Protein AF-A0A921BF46-F1 (afdb_monomer)

Structure (mmCIF, N/CA/C/O backbone):
data_AF-A0A921BF46-F1
#
_entry.id   AF-A0A921BF46-F1
#
loop_
_atom_site.group_PDB
_atom_site.id
_atom_site.type_symbol
_atom_site.label_atom_id
_atom_site.label_alt_id
_atom_site.label_comp_id
_atom_site.label_asym_id
_atom_site.label_entity_id
_atom_site.label_seq_id
_atom_site.pdbx_PDB_ins_code
_atom_site.Cartn_x
_atom_site.Cartn_y
_atom_site.Cartn_z
_atom_site.occupancy
_atom_site.B_iso_or_equiv
_atom_site.auth_seq_id
_atom_site.auth_comp_id
_atom_site.auth_asym_id
_atom_site.auth_atom_id
_atom_site.pdbx_PDB_model_num
ATOM 1 N N . MET A 1 1 ? 12.288 10.316 0.643 1.00 55.81 1 MET A N 1
ATOM 2 C CA . MET A 1 1 ? 11.895 8.895 0.646 1.00 55.81 1 MET A CA 1
ATOM 3 C C . MET A 1 1 ? 13.166 8.096 0.457 1.00 55.81 1 MET A C 1
ATOM 5 O O . MET A 1 1 ? 13.852 8.345 -0.527 1.00 55.81 1 MET A O 1
ATOM 9 N N . SER A 1 2 ? 13.515 7.233 1.405 1.00 72.50 2 SER A N 1
ATOM 10 C CA . SER A 1 2 ? 14.651 6.319 1.256 1.00 72.50 2 SER A CA 1
ATOM 11 C C . SER A 1 2 ? 14.113 4.912 1.034 1.00 72.50 2 SER A C 1
ATOM 13 O O . SER A 1 2 ? 13.133 4.520 1.668 1.00 72.50 2 SER A O 1
ATOM 15 N N . LEU A 1 3 ? 14.738 4.186 0.112 1.00 76.50 3 LEU A N 1
ATOM 16 C CA . LEU A 1 3 ? 14.438 2.789 -0.179 1.00 76.50 3 LEU A CA 1
ATOM 17 C C . LEU A 1 3 ? 15.667 1.959 0.189 1.00 76.50 3 LEU A C 1
ATOM 19 O O . LEU A 1 3 ? 16.784 2.353 -0.149 1.00 76.50 3 LEU A O 1
ATOM 23 N N . GLN A 1 4 ? 15.455 0.825 0.844 1.00 79.62 4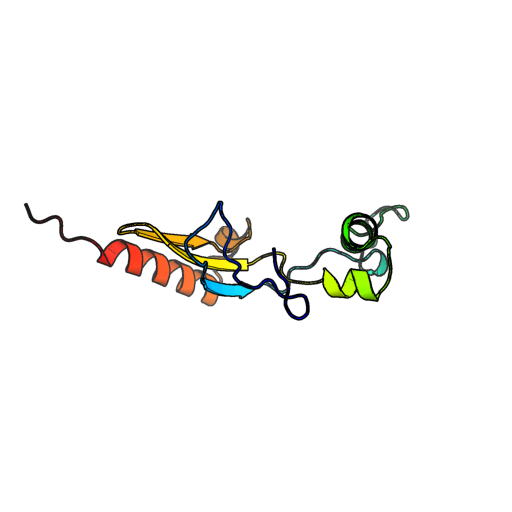 GLN A N 1
ATOM 24 C CA . GLN A 1 4 ? 16.466 -0.209 1.034 1.00 79.62 4 GLN A CA 1
ATOM 25 C C . GLN A 1 4 ? 15.970 -1.456 0.307 1.00 79.62 4 GLN A C 1
ATOM 27 O O . GLN A 1 4 ? 14.873 -1.926 0.587 1.00 79.62 4 GLN A O 1
ATOM 32 N N . ASP A 1 5 ? 16.729 -1.918 -0.688 1.00 78.75 5 ASP A N 1
ATOM 33 C CA . ASP A 1 5 ? 16.366 -3.072 -1.526 1.00 78.75 5 ASP A CA 1
ATOM 34 C C . ASP A 1 5 ? 14.961 -2.961 -2.160 1.00 78.75 5 ASP A C 1
ATOM 36 O O . ASP A 1 5 ? 14.214 -3.928 -2.257 1.00 78.75 5 ASP A O 1
ATOM 40 N N . GLY A 1 6 ? 14.577 -1.744 -2.569 1.00 74.06 6 GLY A N 1
ATOM 41 C CA . GLY A 1 6 ? 13.264 -1.457 -3.169 1.00 74.06 6 GLY A CA 1
ATOM 42 C C . GLY A 1 6 ? 12.114 -1.329 -2.163 1.00 74.06 6 GLY A C 1
ATOM 43 O O . GLY A 1 6 ? 11.000 -0.995 -2.554 1.00 74.06 6 GLY A O 1
ATOM 44 N N . VAL A 1 7 ? 12.372 -1.527 -0.867 1.00 78.25 7 VAL A N 1
ATOM 45 C CA . VAL A 1 7 ? 11.369 -1.398 0.194 1.00 78.25 7 VAL A CA 1
ATOM 46 C C . VAL A 1 7 ? 11.482 -0.025 0.869 1.00 78.25 7 VAL A C 1
ATOM 48 O O . VAL A 1 7 ? 12.590 0.404 1.213 1.00 78.25 7 VAL A O 1
ATOM 51 N N . PRO A 1 8 ? 10.363 0.692 1.084 1.00 77.12 8 PRO A N 1
ATOM 52 C CA . PRO A 1 8 ? 10.357 1.935 1.842 1.00 77.12 8 PRO A CA 1
ATOM 53 C C . PRO A 1 8 ? 10.872 1.736 3.264 1.00 77.12 8 PRO A C 1
ATOM 55 O O . PRO A 1 8 ? 10.358 0.903 4.008 1.00 77.12 8 PRO A O 1
ATOM 58 N N . ILE A 1 9 ? 11.842 2.560 3.660 1.00 80.50 9 ILE A N 1
ATOM 59 C CA . ILE A 1 9 ? 12.315 2.623 5.042 1.00 80.50 9 ILE A CA 1
ATOM 60 C C . ILE A 1 9 ? 11.926 3.947 5.692 1.00 80.50 9 ILE A C 1
ATOM 62 O O . ILE A 1 9 ? 11.892 5.013 5.060 1.00 80.50 9 ILE A O 1
ATOM 66 N N . ALA A 1 10 ? 11.667 3.882 6.996 1.00 77.94 10 ALA A N 1
ATOM 67 C CA . ALA A 1 10 ? 11.425 5.055 7.816 1.00 77.94 10 ALA A CA 1
ATOM 68 C C . ALA A 1 10 ? 12.571 6.064 7.654 1.00 77.94 10 ALA A C 1
ATOM 70 O O . ALA A 1 10 ? 13.740 5.748 7.868 1.00 77.94 10 ALA A O 1
ATOM 71 N N . THR A 1 11 ? 12.240 7.294 7.266 1.00 72.62 11 THR A N 1
ATOM 72 C CA . THR A 1 11 ? 13.227 8.362 7.074 1.00 72.62 11 THR A CA 1
ATOM 73 C C . THR A 1 11 ? 12.780 9.599 7.832 1.00 72.62 11 THR A C 1
ATOM 75 O O . THR A 1 11 ? 11.641 10.041 7.686 1.00 72.62 11 THR A O 1
ATOM 78 N N . LYS A 1 12 ? 13.682 10.185 8.625 1.00 69.56 12 LYS A N 1
ATOM 79 C CA . LYS A 1 12 ? 13.437 11.487 9.254 1.00 69.56 12 LYS A CA 1
ATOM 80 C C . LYS A 1 12 ? 13.413 12.566 8.176 1.00 69.56 12 LYS A C 1
ATOM 82 O O . LYS A 1 12 ? 14.281 12.590 7.307 1.00 69.56 12 LYS A O 1
ATOM 87 N N . SER A 1 13 ? 12.451 13.478 8.241 1.00 72.75 13 SER A N 1
ATOM 88 C CA . SER A 1 13 ? 12.432 14.658 7.374 1.00 72.75 13 SER A CA 1
ATOM 89 C C . SER A 1 13 ? 12.188 15.911 8.203 1.00 72.75 13 SER A C 1
ATOM 91 O O . SER A 1 13 ? 11.614 15.837 9.285 1.00 72.75 13 SER A O 1
ATOM 93 N N . ALA A 1 14 ? 12.590 17.078 7.699 1.00 73.75 14 ALA A N 1
ATOM 94 C CA . ALA A 1 14 ? 12.316 18.343 8.383 1.00 73.75 14 ALA A CA 1
ATOM 95 C C . ALA A 1 14 ? 10.804 18.589 8.573 1.00 73.75 14 ALA A C 1
ATOM 97 O O . ALA A 1 14 ? 10.395 19.157 9.580 1.00 73.75 14 ALA A O 1
ATOM 98 N N . ALA A 1 15 ? 9.973 18.110 7.639 1.00 70.62 15 ALA A N 1
ATOM 99 C CA . ALA A 1 15 ? 8.513 18.191 7.719 1.00 70.62 15 ALA A CA 1
ATOM 100 C C . ALA A 1 15 ? 7.896 17.163 8.686 1.00 70.62 15 ALA A C 1
ATOM 102 O O . ALA A 1 15 ? 6.752 17.319 9.109 1.00 70.62 15 ALA A O 1
ATOM 103 N N . PHE A 1 16 ? 8.640 16.111 9.035 1.00 71.44 16 PHE A N 1
ATOM 104 C CA . PHE A 1 16 ? 8.175 15.023 9.885 1.00 71.44 16 PHE A CA 1
ATOM 105 C C . PHE A 1 16 ? 9.299 14.581 10.839 1.00 71.44 16 PHE A C 1
ATOM 107 O O . PHE A 1 16 ? 10.064 13.660 10.527 1.00 71.44 16 PHE A O 1
ATOM 114 N N . PRO A 1 17 ? 9.454 15.283 11.979 1.00 69.12 17 PRO A N 1
ATOM 115 C CA . PRO A 1 17 ? 10.588 15.085 12.880 1.00 69.12 17 PRO A CA 1
ATOM 116 C C . PRO A 1 17 ? 10.497 13.788 13.698 1.00 69.12 17 PRO A C 1
ATOM 118 O O . PRO A 1 17 ? 11.519 13.279 14.158 1.00 69.12 17 PRO A O 1
ATOM 121 N N . GLN A 1 18 ? 9.291 13.242 13.877 1.00 75.38 18 GLN A N 1
ATOM 122 C CA . GLN A 1 18 ? 9.072 11.962 14.550 1.00 75.38 18 GLN A CA 1
ATOM 123 C C . GLN A 1 18 ? 9.282 10.826 13.537 1.00 75.38 18 GLN A C 1
ATOM 125 O O . GLN A 1 18 ? 8.744 10.913 12.440 1.00 75.38 18 GLN A O 1
ATOM 130 N N . PRO A 1 19 ? 10.058 9.772 13.827 1.00 74.50 19 PRO A N 1
ATOM 131 C CA . PRO A 1 19 ? 10.156 8.641 12.911 1.00 74.50 19 PRO A CA 1
ATOM 132 C C . PRO A 1 19 ? 8.824 7.877 12.871 1.00 74.50 19 PRO A C 1
ATOM 134 O O . PRO A 1 19 ? 8.242 7.589 13.915 1.00 74.50 19 PRO A O 1
ATOM 137 N N . ILE A 1 20 ? 8.355 7.542 11.666 1.00 85.19 20 ILE A N 1
ATOM 138 C CA . ILE A 1 20 ? 7.283 6.557 11.485 1.00 85.19 20 ILE A CA 1
ATOM 139 C C . ILE A 1 20 ? 7.862 5.155 11.674 1.00 85.19 20 ILE A C 1
ATOM 141 O O . ILE A 1 20 ? 8.927 4.852 11.142 1.00 85.19 20 ILE A O 1
ATOM 145 N N . GLU A 1 21 ? 7.176 4.301 12.418 1.00 87.56 21 GLU A N 1
ATOM 146 C CA . GLU A 1 21 ? 7.456 2.869 12.440 1.00 87.56 21 GLU A CA 1
ATOM 147 C C . GLU A 1 21 ? 6.729 2.215 11.262 1.00 87.56 21 GLU A C 1
ATOM 149 O O . GLU A 1 21 ? 5.514 2.369 11.125 1.00 87.56 21 GLU A O 1
ATOM 154 N N . VAL A 1 22 ? 7.468 1.516 10.398 1.00 88.12 22 VAL A N 1
ATOM 155 C CA . VAL A 1 22 ? 6.898 0.735 9.292 1.00 88.12 22 VAL A CA 1
ATOM 156 C C . VAL A 1 22 ? 6.577 -0.659 9.816 1.00 88.12 22 VAL A C 1
ATOM 158 O O . VAL A 1 22 ? 7.480 -1.393 10.205 1.00 88.12 22 VAL A O 1
ATOM 161 N N . LEU A 1 23 ? 5.293 -1.010 9.829 1.00 90.12 23 LEU A N 1
ATOM 162 C CA . LEU A 1 23 ? 4.795 -2.292 10.336 1.00 90.12 23 LEU A CA 1
ATOM 163 C C . LEU A 1 23 ? 4.703 -3.351 9.236 1.00 90.12 23 LEU A C 1
ATOM 165 O O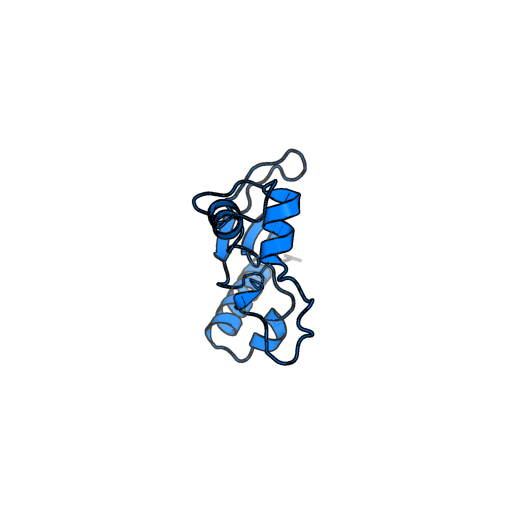 . LEU A 1 23 ? 4.813 -4.543 9.505 1.00 90.12 23 LEU A O 1
ATOM 169 N N . GLY A 1 24 ? 4.507 -2.918 7.993 1.00 87.81 24 GLY A N 1
ATOM 170 C CA . GLY A 1 24 ? 4.433 -3.810 6.848 1.00 87.81 24 GLY A CA 1
ATOM 171 C C . GLY A 1 24 ? 4.172 -3.063 5.551 1.00 87.81 24 GLY A C 1
ATOM 172 O O . GLY A 1 24 ? 3.831 -1.877 5.545 1.00 87.81 24 GLY A O 1
ATOM 173 N N . THR A 1 25 ? 4.323 -3.774 4.443 1.00 87.94 25 THR A N 1
ATOM 174 C CA . THR A 1 25 ? 3.990 -3.288 3.107 1.00 87.94 25 THR A CA 1
ATOM 175 C C . THR A 1 25 ? 3.103 -4.306 2.409 1.00 87.94 25 THR A C 1
ATOM 177 O O . THR A 1 25 ? 3.247 -5.513 2.610 1.00 87.94 25 THR A O 1
ATOM 180 N N . ALA A 1 26 ? 2.162 -3.831 1.597 1.00 85.00 26 ALA A N 1
ATOM 181 C CA . ALA A 1 26 ? 1.414 -4.731 0.733 1.00 85.00 26 ALA A CA 1
ATOM 182 C C . ALA A 1 26 ? 2.284 -5.121 -0.473 1.00 85.00 26 ALA A C 1
ATOM 184 O O . ALA A 1 26 ? 3.061 -4.288 -0.954 1.00 85.00 26 ALA A O 1
ATOM 185 N N . PRO A 1 27 ? 2.083 -6.313 -1.061 1.00 82.38 27 PRO A N 1
ATOM 186 C CA . PRO A 1 27 ? 2.678 -6.681 -2.348 1.00 82.38 27 PRO A CA 1
ATOM 187 C C . PRO A 1 27 ? 2.038 -5.923 -3.533 1.00 82.38 27 PRO A C 1
ATOM 189 O O . PRO A 1 27 ? 2.122 -6.365 -4.676 1.00 82.38 27 PRO A O 1
ATOM 192 N N . ALA A 1 28 ? 1.367 -4.795 -3.272 1.00 82.12 28 ALA A N 1
ATOM 193 C CA . ALA A 1 28 ? 0.823 -3.921 -4.295 1.00 82.12 28 ALA A CA 1
ATOM 194 C C . ALA A 1 28 ? 1.972 -3.294 -5.091 1.00 82.12 28 ALA A C 1
ATOM 196 O O . ALA A 1 28 ? 2.900 -2.712 -4.517 1.00 82.12 28 ALA A O 1
ATOM 197 N N . ARG A 1 29 ? 1.881 -3.407 -6.414 1.00 87.19 29 ARG A N 1
ATOM 198 C CA . ARG A 1 29 ? 2.877 -2.919 -7.364 1.00 87.19 29 ARG A CA 1
ATOM 199 C C . ARG A 1 29 ? 2.203 -2.261 -8.555 1.00 87.19 29 ARG A C 1
ATOM 201 O O . ARG A 1 29 ? 1.083 -2.622 -8.911 1.00 87.19 29 ARG A O 1
ATOM 208 N N . LEU A 1 30 ? 2.908 -1.324 -9.178 1.00 90.50 30 LEU A N 1
ATOM 209 C CA . LEU A 1 30 ? 2.521 -0.802 -10.485 1.00 90.50 30 LEU A CA 1
ATOM 210 C C . LEU A 1 30 ? 2.607 -1.904 -11.546 1.00 90.50 30 LEU A C 1
ATOM 212 O O . LEU A 1 30 ? 3.430 -2.822 -11.439 1.00 90.50 30 LEU A O 1
ATOM 216 N N . TRP A 1 31 ? 1.788 -1.793 -12.589 1.00 92.19 31 TRP A N 1
ATOM 217 C CA . TRP A 1 31 ? 1.880 -2.711 -13.713 1.00 92.19 31 TRP A CA 1
ATOM 218 C C . TRP A 1 31 ? 3.090 -2.389 -14.582 1.00 92.19 31 TRP A C 1
ATOM 220 O O . TRP A 1 31 ? 3.374 -1.236 -14.913 1.00 92.19 31 TRP A O 1
ATOM 230 N N . GLU A 1 32 ? 3.799 -3.441 -14.976 1.00 94.44 32 GLU A N 1
ATOM 231 C CA . GLU A 1 32 ?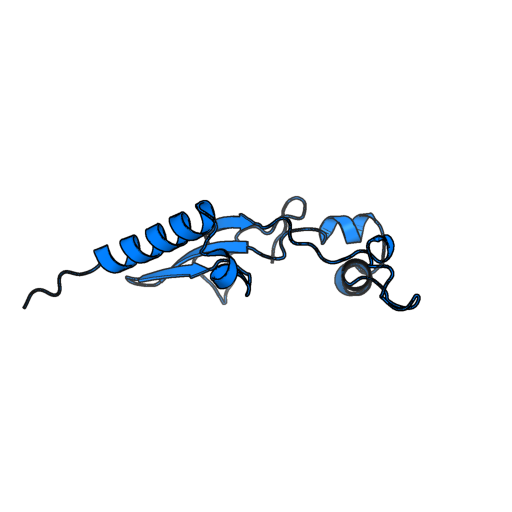 4.695 -3.386 -16.122 1.00 94.44 32 GLU A CA 1
ATOM 232 C C . GLU A 1 32 ? 3.862 -3.545 -17.397 1.00 94.44 32 GLU A C 1
ATOM 234 O O . GLU A 1 32 ? 2.863 -4.261 -17.394 1.00 94.44 32 GLU A O 1
ATOM 239 N N . THR A 1 33 ? 4.291 -2.953 -18.514 1.00 93.44 33 THR A N 1
ATOM 240 C CA . THR A 1 33 ? 3.593 -3.079 -19.806 1.00 93.44 33 THR A CA 1
ATOM 241 C C . THR A 1 33 ? 3.303 -4.535 -20.197 1.00 93.44 33 THR A C 1
ATOM 243 O O . THR A 1 33 ? 2.265 -4.823 -20.782 1.00 93.44 33 THR A O 1
ATOM 246 N N . ARG A 1 34 ? 4.185 -5.480 -19.845 1.00 91.25 34 ARG A N 1
ATOM 247 C CA . ARG A 1 34 ? 3.993 -6.911 -20.147 1.00 91.25 34 ARG A CA 1
ATOM 248 C C . ARG A 1 34 ? 2.927 -7.605 -19.289 1.00 91.25 34 ARG A C 1
ATOM 250 O O . ARG A 1 34 ? 2.478 -8.681 -19.665 1.00 91.25 34 ARG A O 1
ATOM 257 N N . ASP A 1 35 ? 2.561 -7.014 -18.152 1.00 91.50 35 ASP A N 1
ATOM 258 C CA . ASP A 1 35 ? 1.609 -7.576 -17.183 1.00 91.50 35 ASP A CA 1
ATOM 259 C C . ASP A 1 35 ? 0.190 -7.020 -17.376 1.00 91.50 35 ASP A C 1
ATOM 261 O O . ASP A 1 35 ? -0.719 -7.340 -16.607 1.00 91.50 35 ASP A O 1
ATOM 265 N N . LEU A 1 36 ? 0.001 -6.138 -18.361 1.00 90.50 36 LEU A N 1
ATOM 266 C CA . LEU A 1 36 ? -1.254 -5.432 -18.555 1.00 90.50 36 LEU A CA 1
ATOM 267 C C . LEU A 1 36 ? -2.391 -6.393 -18.933 1.00 90.50 36 LEU A C 1
ATOM 269 O O . LEU A 1 36 ? -2.198 -7.293 -19.757 1.00 90.50 36 LEU A O 1
ATOM 273 N N . PRO A 1 37 ? -3.606 -6.175 -18.399 1.00 90.38 37 PRO A N 1
ATOM 274 C CA . PRO A 1 37 ? -4.789 -6.900 -18.838 1.00 90.38 37 PRO A CA 1
ATOM 275 C C . PRO A 1 37 ? -5.019 -6.745 -20.347 1.00 90.38 37 PRO A C 1
ATOM 277 O O . PRO A 1 37 ? -4.960 -5.636 -20.879 1.00 90.38 37 PRO A O 1
ATOM 280 N N . HIS A 1 38 ? -5.366 -7.839 -21.031 1.00 88.56 38 HIS A N 1
ATOM 281 C CA . HIS A 1 38 ? -5.621 -7.857 -22.482 1.00 88.56 38 HIS A CA 1
ATOM 282 C C . HIS A 1 38 ? -6.754 -6.924 -22.940 1.00 88.56 38 HIS A C 1
ATOM 284 O O . HIS A 1 38 ? -6.885 -6.643 -24.126 1.00 88.56 38 HIS A O 1
ATOM 290 N N . GLN A 1 39 ? -7.602 -6.472 -22.017 1.00 92.38 39 GLN A N 1
ATOM 291 C CA . GLN A 1 39 ? -8.684 -5.526 -22.273 1.00 92.38 39 GLN A CA 1
ATOM 292 C C . GLN A 1 39 ? -8.181 -4.090 -22.485 1.00 92.38 39 GLN A C 1
ATOM 294 O O . GLN A 1 39 ? -8.949 -3.242 -22.940 1.00 92.38 39 GLN A O 1
ATOM 299 N N . LEU A 1 40 ? -6.929 -3.793 -22.126 1.00 90.56 40 LEU A N 1
ATOM 300 C CA . LEU A 1 40 ? -6.328 -2.485 -22.354 1.00 90.56 40 LEU A CA 1
ATOM 301 C C . LEU A 1 40 ? -5.844 -2.348 -23.799 1.00 90.56 40 LEU A C 1
ATOM 303 O O . LEU A 1 40 ? -5.472 -3.315 -24.458 1.00 90.56 40 LEU A O 1
ATOM 307 N N . HIS A 1 41 ? -5.848 -1.111 -24.288 1.00 91.06 41 HIS A N 1
ATOM 308 C CA . HIS A 1 41 ? -5.360 -0.796 -25.625 1.00 91.06 41 HIS A CA 1
ATOM 309 C C . HIS A 1 41 ? -3.856 -1.092 -25.743 1.00 91.06 41 HIS A C 1
ATOM 311 O O . HIS A 1 41 ? -3.099 -0.786 -24.825 1.00 91.06 41 HIS A O 1
ATOM 317 N N . GLU A 1 42 ? -3.406 -1.604 -26.892 1.00 87.56 42 GLU A N 1
ATOM 318 C CA . GLU A 1 42 ? -2.009 -2.027 -27.117 1.00 87.56 42 GLU A CA 1
ATOM 319 C C . GLU A 1 42 ? -0.978 -0.903 -26.929 1.00 87.56 42 GLU A C 1
ATOM 321 O O . GLU A 1 42 ? 0.187 -1.156 -26.641 1.00 87.56 42 GLU A O 1
ATOM 326 N N . SER A 1 43 ? -1.399 0.355 -27.072 1.00 92.44 43 SER A N 1
ATOM 327 C CA . SER A 1 43 ? -0.535 1.517 -26.837 1.00 92.44 43 SER A CA 1
ATOM 328 C C . SER A 1 43 ? -0.378 1.885 -25.358 1.00 92.44 43 SER A C 1
ATOM 330 O O . SER A 1 43 ? 0.275 2.885 -25.053 1.00 92.44 43 SER A O 1
ATOM 332 N N . TYR A 1 44 ? -1.042 1.176 -24.443 1.00 93.56 44 TYR A N 1
ATOM 333 C CA . TYR A 1 44 ? -0.933 1.445 -23.017 1.00 93.56 44 TYR A CA 1
ATOM 334 C C . TYR A 1 44 ? 0.450 1.016 -22.522 1.00 93.56 44 TYR A C 1
ATOM 336 O O . TYR A 1 44 ? 0.883 -0.114 -22.726 1.00 93.56 44 TYR A O 1
ATOM 344 N N . VAL A 1 45 ? 1.141 1.931 -21.850 1.00 94.31 45 VAL A N 1
ATOM 345 C CA . VAL A 1 45 ? 2.436 1.676 -21.213 1.00 94.31 45 VAL A CA 1
ATOM 346 C C . VAL A 1 45 ? 2.203 1.596 -19.712 1.00 94.31 45 VAL A C 1
ATOM 348 O O . VAL A 1 45 ? 1.616 2.517 -19.143 1.00 94.31 45 VAL A O 1
ATOM 351 N N . GLY A 1 46 ? 2.662 0.508 -19.092 1.00 94.81 46 GLY A N 1
ATOM 352 C CA . GLY A 1 46 ? 2.496 0.262 -17.663 1.00 94.81 46 GLY A CA 1
ATOM 353 C C . GLY A 1 46 ? 3.077 1.385 -16.808 1.00 94.81 46 GLY A C 1
ATOM 354 O O . GLY A 1 46 ? 4.088 2.010 -17.150 1.00 94.81 46 GLY A O 1
ATOM 355 N N . GLU A 1 47 ? 2.445 1.659 -15.675 1.00 94.19 47 GLU A N 1
ATOM 356 C CA . GLU A 1 47 ? 2.847 2.730 -14.772 1.00 94.19 47 GLU A CA 1
ATOM 357 C C . GLU A 1 47 ? 4.267 2.517 -14.239 1.00 94.19 47 GLU A C 1
ATOM 359 O O . GLU A 1 47 ? 4.995 3.491 -14.037 1.00 94.19 47 GLU A O 1
ATOM 364 N N . LEU A 1 48 ? 4.705 1.262 -14.077 1.00 95.38 48 LEU A N 1
ATOM 365 C CA . LEU A 1 48 ? 6.063 0.952 -13.636 1.00 95.38 48 LEU A CA 1
ATOM 366 C C . LEU A 1 48 ? 7.108 1.399 -14.667 1.00 95.38 48 LEU A C 1
ATOM 368 O O . LEU A 1 48 ? 8.126 1.981 -14.291 1.00 95.38 48 LEU A O 1
ATOM 372 N N . ASN A 1 49 ? 6.846 1.182 -15.960 1.00 96.25 49 ASN A N 1
ATOM 373 C CA . ASN A 1 49 ? 7.706 1.654 -17.050 1.00 96.25 49 ASN A CA 1
ATOM 374 C C . ASN A 1 49 ? 7.782 3.186 -17.049 1.00 96.25 49 ASN A C 1
ATOM 376 O O . ASN A 1 49 ? 8.861 3.766 -17.148 1.00 96.25 49 ASN A O 1
ATOM 380 N N . TRP A 1 50 ? 6.644 3.856 -16.851 1.00 95.75 50 TRP A N 1
ATOM 381 C CA . TRP A 1 50 ? 6.598 5.314 -16.758 1.00 95.75 50 TRP A CA 1
ATOM 382 C C . TRP A 1 50 ? 7.373 5.876 -15.568 1.00 95.75 50 TRP A C 1
ATOM 384 O O . TRP A 1 50 ? 8.029 6.914 -15.697 1.00 95.75 50 TRP A O 1
ATOM 394 N N . VAL A 1 51 ? 7.286 5.225 -14.408 1.00 94.50 51 VAL A N 1
ATOM 395 C CA . VAL A 1 51 ? 8.044 5.607 -13.213 1.00 94.50 51 VAL A CA 1
ATOM 396 C C . VAL A 1 51 ? 9.539 5.376 -13.428 1.00 94.50 51 VAL A C 1
ATOM 398 O O . VAL A 1 51 ? 10.335 6.264 -13.121 1.00 94.50 51 VAL A O 1
ATOM 401 N N . ALA A 1 52 ? 9.928 4.239 -14.008 1.00 95.44 52 ALA A N 1
ATOM 402 C CA . ALA A 1 52 ? 11.320 3.949 -14.337 1.00 95.44 52 ALA A CA 1
ATOM 403 C C . ALA A 1 52 ? 11.910 4.982 -15.310 1.00 95.44 52 ALA A C 1
ATOM 405 O O . ALA A 1 52 ? 12.990 5.513 -15.050 1.00 95.44 52 ALA A O 1
ATOM 406 N N . GLU A 1 53 ? 11.176 5.343 -16.363 1.00 96.75 53 GLU A N 1
ATOM 407 C CA . GLU A 1 53 ? 11.586 6.371 -17.323 1.00 96.75 53 GLU A CA 1
ATOM 408 C C . GLU A 1 53 ? 11.760 7.736 -16.645 1.00 96.75 53 GLU A C 1
ATOM 410 O O . GLU A 1 53 ? 12.838 8.328 -16.675 1.00 96.75 53 GLU A O 1
ATOM 415 N N . ARG A 1 54 ? 10.715 8.235 -15.973 1.00 95.25 54 ARG A N 1
ATOM 416 C CA . ARG A 1 54 ? 10.689 9.623 -15.481 1.00 95.25 54 ARG A CA 1
ATOM 417 C C . ARG A 1 54 ? 11.482 9.843 -14.197 1.00 95.25 54 ARG A C 1
ATOM 419 O O . ARG A 1 54 ? 12.072 10.906 -14.030 1.00 95.25 54 ARG A O 1
ATOM 426 N N . ILE A 1 55 ? 11.454 8.884 -13.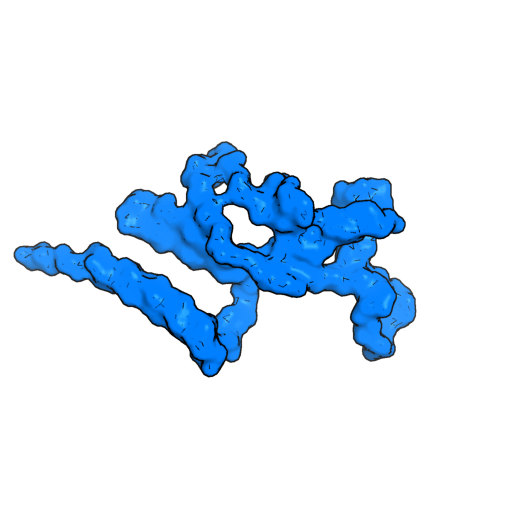273 1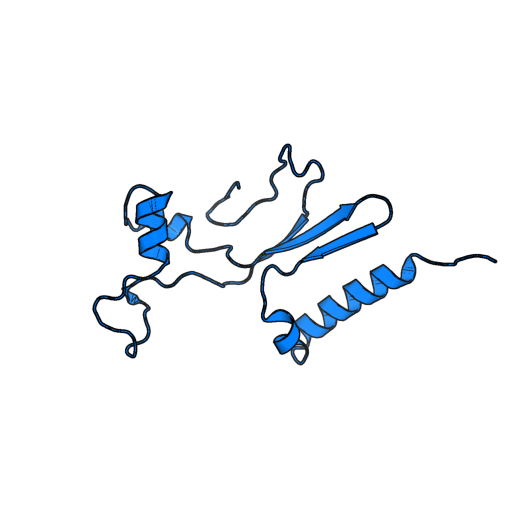.00 93.50 55 ILE A N 1
ATOM 427 C CA . ILE A 1 55 ? 12.110 8.999 -11.960 1.00 93.50 55 ILE A CA 1
ATOM 428 C C . ILE A 1 55 ? 13.472 8.301 -11.973 1.00 93.50 55 ILE A C 1
ATOM 430 O O . ILE A 1 55 ? 14.426 8.797 -11.375 1.00 93.50 55 ILE A O 1
ATOM 434 N N . GLY A 1 56 ? 13.577 7.157 -12.652 1.00 91.75 56 GLY A N 1
ATOM 435 C CA . GLY A 1 56 ? 14.827 6.404 -12.785 1.00 91.75 56 GLY A CA 1
ATOM 436 C C . GLY A 1 56 ? 15.766 6.921 -13.878 1.00 91.75 56 GLY A C 1
ATOM 437 O O . GLY A 1 56 ? 16.925 6.512 -13.907 1.00 91.75 56 GLY A O 1
ATOM 438 N N . GLY A 1 57 ? 15.296 7.810 -14.759 1.00 95.81 57 GLY A N 1
ATOM 439 C CA . GLY A 1 57 ? 16.073 8.328 -15.889 1.00 95.81 57 GLY A CA 1
ATOM 440 C C . GLY A 1 57 ? 16.173 7.358 -17.071 1.00 95.81 57 GLY A C 1
ATOM 441 O O . GLY A 1 57 ? 17.064 7.519 -17.902 1.00 95.81 57 GLY A O 1
ATOM 442 N N . GLY A 1 58 ? 15.307 6.341 -17.122 1.00 97.06 58 GLY A N 1
ATOM 443 C CA . GLY A 1 58 ? 15.196 5.416 -18.251 1.00 97.06 58 GLY A CA 1
ATOM 444 C C . GLY A 1 58 ? 14.396 4.151 -17.925 1.00 97.06 58 GLY A C 1
ATOM 445 O O . GLY A 1 58 ? 14.539 3.589 -16.833 1.00 97.06 58 GLY A O 1
ATOM 446 N N . ASP A 1 59 ? 13.595 3.667 -18.873 1.00 96.75 59 ASP A N 1
ATOM 447 C CA . ASP A 1 59 ? 12.882 2.388 -18.791 1.00 96.75 59 ASP A CA 1
ATOM 448 C C . ASP A 1 59 ? 13.848 1.199 -18.943 1.00 96.75 59 ASP A C 1
ATOM 450 O O . ASP A 1 59 ? 14.033 0.614 -20.011 1.00 96.75 59 ASP A O 1
ATOM 454 N N . THR A 1 60 ? 14.519 0.860 -17.841 1.00 96.00 60 THR A N 1
ATOM 455 C CA . THR A 1 60 ? 15.423 -0.291 -17.737 1.00 96.00 60 THR A CA 1
ATOM 456 C C . THR A 1 60 ? 14.912 -1.285 -16.699 1.00 96.00 60 THR A C 1
ATOM 458 O O . THR A 1 60 ? 14.215 -0.922 -15.751 1.00 96.00 60 THR A O 1
ATOM 461 N N . SER A 1 61 ? 15.292 -2.561 -16.822 1.00 94.06 61 SER A N 1
ATOM 462 C CA . SER A 1 61 ? 14.964 -3.586 -15.816 1.00 94.06 61 SER A CA 1
ATOM 463 C C . SER A 1 61 ? 15.467 -3.218 -14.416 1.00 94.06 61 SER A C 1
ATOM 465 O O . SER A 1 61 ? 14.746 -3.409 -13.440 1.00 94.06 61 SER A O 1
ATOM 467 N N . GLN A 1 62 ? 16.665 -2.632 -14.324 1.00 93.25 62 GLN A N 1
ATOM 468 C CA . GLN A 1 62 ? 17.244 -2.151 -13.069 1.00 93.25 62 GLN A CA 1
ATOM 469 C C . GLN A 1 62 ? 16.375 -1.062 -12.427 1.00 93.25 62 GLN A C 1
ATOM 471 O O . GLN A 1 62 ? 16.064 -1.141 -11.238 1.00 93.25 62 GLN A O 1
ATOM 476 N N . ASN A 1 63 ? 15.952 -0.065 -13.210 1.00 93.88 63 ASN A N 1
ATOM 477 C CA . ASN A 1 63 ? 15.102 1.008 -12.702 1.00 93.88 63 ASN A CA 1
ATOM 478 C C . ASN A 1 63 ? 13.711 0.499 -12.320 1.00 93.88 63 ASN A C 1
ATOM 480 O O . ASN A 1 63 ? 13.210 0.872 -11.265 1.00 93.88 63 ASN A O 1
ATOM 484 N N . ARG A 1 64 ? 13.108 -0.393 -13.114 1.00 93.56 64 ARG A N 1
ATOM 485 C CA . ARG A 1 64 ? 11.808 -0.992 -12.779 1.00 93.56 64 ARG A CA 1
ATOM 486 C C . ARG A 1 64 ? 11.864 -1.783 -11.474 1.00 93.56 64 ARG A C 1
ATOM 488 O O . ARG A 1 64 ? 11.036 -1.545 -10.607 1.00 93.56 64 ARG A O 1
ATOM 495 N N . SER A 1 65 ? 12.884 -2.619 -11.274 1.00 91.12 65 SER A N 1
ATOM 496 C CA . SER A 1 65 ? 13.046 -3.386 -10.028 1.00 91.12 65 SER A CA 1
ATOM 497 C C . SER A 1 65 ? 13.177 -2.485 -8.791 1.00 91.12 65 SER A C 1
ATOM 499 O O . SER A 1 65 ? 12.600 -2.768 -7.743 1.00 91.12 65 SER A O 1
ATOM 501 N N . ARG A 1 66 ? 13.865 -1.341 -8.916 1.00 88.88 66 ARG A N 1
ATOM 502 C CA . ARG A 1 66 ? 14.017 -0.368 -7.821 1.00 88.88 66 ARG A CA 1
ATOM 503 C C . ARG A 1 66 ? 12.686 0.224 -7.346 1.00 88.88 66 ARG A C 1
ATOM 505 O O . ARG A 1 66 ? 12.583 0.590 -6.177 1.00 88.88 66 ARG A O 1
ATOM 512 N N . PHE A 1 67 ? 11.712 0.355 -8.242 1.00 89.81 67 PHE A N 1
ATOM 513 C CA . PHE A 1 67 ? 10.411 0.960 -7.959 1.00 89.81 67 PHE A CA 1
ATOM 514 C C . PHE A 1 67 ? 9.279 -0.063 -7.932 1.00 89.81 67 PHE A C 1
ATOM 516 O O . PHE A 1 67 ? 8.131 0.328 -7.916 1.00 89.81 67 PHE A O 1
ATOM 523 N N . GLU A 1 68 ? 9.549 -1.362 -7.951 1.00 88.50 68 GLU A N 1
ATOM 524 C CA . GLU A 1 68 ? 8.490 -2.364 -8.101 1.00 88.50 68 GLU A CA 1
ATOM 525 C C . GLU A 1 68 ? 7.599 -2.493 -6.854 1.00 88.50 68 GLU A C 1
ATOM 527 O O . GLU A 1 68 ? 6.430 -2.850 -6.962 1.00 88.50 68 GLU A O 1
ATOM 532 N N . HIS A 1 69 ? 8.113 -2.156 -5.671 1.00 85.94 69 HIS A N 1
ATOM 533 C CA . HIS A 1 69 ? 7.474 -2.474 -4.394 1.00 85.94 69 HIS A CA 1
ATOM 534 C C . HIS A 1 69 ? 7.185 -1.234 -3.537 1.00 85.94 69 HIS A C 1
ATOM 536 O O . HIS A 1 69 ? 7.714 -0.146 -3.759 1.00 85.94 69 HIS A O 1
ATOM 542 N N . GLY A 1 70 ? 6.362 -1.421 -2.498 1.00 78.88 70 GLY A N 1
ATOM 543 C CA . GLY A 1 70 ? 6.188 -0.428 -1.433 1.00 78.88 70 GLY A CA 1
ATOM 544 C C . GLY A 1 70 ? 5.099 0.619 -1.667 1.00 78.88 70 GLY A C 1
ATOM 545 O O . GLY A 1 70 ? 5.161 1.692 -1.070 1.00 78.88 70 GLY A O 1
ATOM 546 N N . TYR A 1 71 ? 4.106 0.324 -2.509 1.00 84.00 71 TYR A N 1
ATOM 547 C CA . TYR A 1 71 ? 3.044 1.276 -2.863 1.00 84.00 71 TYR A CA 1
ATOM 548 C C . TYR A 1 71 ? 1.941 1.426 -1.812 1.00 84.00 71 TYR A C 1
ATOM 550 O O . TYR A 1 71 ? 1.261 2.448 -1.799 1.00 84.00 71 TYR A O 1
ATOM 558 N N . ALA A 1 72 ? 1.798 0.459 -0.903 1.00 88.75 72 ALA A N 1
ATOM 559 C CA . ALA A 1 72 ? 0.990 0.602 0.303 1.00 88.75 72 ALA A CA 1
ATOM 560 C C . ALA A 1 72 ? 1.834 0.230 1.523 1.00 88.75 72 ALA A C 1
ATOM 562 O O . ALA A 1 72 ? 2.398 -0.866 1.591 1.00 88.75 72 ALA A O 1
ATOM 563 N N . VAL A 1 73 ? 1.941 1.165 2.466 1.00 89.06 73 VAL A N 1
ATOM 564 C CA . VAL A 1 73 ? 2.772 1.050 3.668 1.00 89.06 73 VAL A CA 1
ATOM 565 C C . VAL A 1 73 ? 1.886 1.208 4.894 1.00 89.06 73 VAL A C 1
ATOM 567 O O . VAL A 1 73 ? 1.256 2.251 5.085 1.00 89.06 73 VAL A O 1
ATOM 570 N N . MET A 1 74 ? 1.891 0.185 5.742 1.00 92.12 74 MET A N 1
ATOM 571 C CA . MET A 1 74 ? 1.316 0.255 7.073 1.00 92.12 74 MET A CA 1
ATOM 572 C C . MET A 1 74 ? 2.343 0.843 8.032 1.00 92.12 74 MET A C 1
ATOM 574 O O . MET A 1 74 ? 3.483 0.377 8.104 1.00 92.12 74 MET A O 1
ATOM 578 N N . GLY A 1 75 ? 1.938 1.845 8.803 1.00 91.38 75 GLY A N 1
ATOM 579 C CA . GLY A 1 75 ? 2.827 2.457 9.774 1.00 91.38 75 GLY A CA 1
ATOM 580 C C . GLY A 1 75 ? 2.117 3.198 10.889 1.00 91.38 75 GLY A C 1
ATOM 581 O O . GLY A 1 75 ? 0.924 3.499 10.821 1.00 91.38 75 GLY A O 1
ATOM 582 N N . THR A 1 76 ? 2.883 3.489 11.933 1.00 91.56 76 THR A N 1
ATOM 583 C CA . THR A 1 76 ? 2.395 4.168 13.131 1.00 91.56 76 THR A CA 1
ATOM 584 C C . THR A 1 76 ? 3.417 5.160 13.664 1.00 91.56 76 THR A C 1
ATOM 586 O O . THR A 1 76 ? 4.624 4.984 13.503 1.00 91.56 76 THR A O 1
ATOM 589 N N . PHE A 1 77 ? 2.945 6.222 14.308 1.00 88.81 77 PHE A N 1
ATOM 590 C CA . PHE A 1 77 ? 3.798 7.148 15.048 1.00 88.81 77 PHE A CA 1
ATOM 591 C C . PHE A 1 77 ? 3.022 7.832 16.172 1.00 88.81 77 PHE A C 1
ATOM 593 O O . PHE A 1 77 ? 1.798 7.963 16.115 1.00 88.81 77 PHE A O 1
ATOM 600 N N . ASN A 1 78 ? 3.746 8.313 17.180 1.00 87.31 78 ASN A N 1
ATOM 601 C CA . ASN A 1 78 ? 3.161 9.083 18.274 1.00 87.31 78 ASN A CA 1
ATOM 602 C C . ASN A 1 78 ? 3.187 10.581 17.956 1.00 87.31 78 ASN A C 1
ATOM 604 O O . ASN A 1 78 ? 4.140 11.100 17.371 1.00 87.31 78 ASN A O 1
ATOM 608 N N . ARG A 1 79 ? 2.146 11.301 18.372 1.00 84.06 79 ARG A N 1
ATOM 609 C CA . ARG A 1 79 ? 2.075 12.760 18.281 1.00 84.06 79 ARG A CA 1
ATOM 610 C C . ARG A 1 79 ? 1.400 13.322 19.526 1.00 84.06 79 ARG A C 1
ATOM 612 O O . ARG A 1 79 ? 0.184 13.237 19.674 1.00 84.06 79 ARG A O 1
ATOM 619 N N . GLY A 1 80 ? 2.202 13.942 20.391 1.00 85.69 80 GLY A N 1
ATOM 620 C CA . GLY A 1 80 ? 1.734 14.371 21.708 1.00 85.69 80 GLY A CA 1
ATOM 621 C C . GLY A 1 80 ? 1.295 13.159 22.528 1.00 85.69 80 GLY A C 1
ATOM 622 O O . GLY A 1 80 ? 2.030 12.179 22.607 1.00 85.69 80 GLY A O 1
ATOM 623 N N . GLU A 1 81 ? 0.089 13.221 23.083 1.00 86.50 81 GLU A N 1
ATOM 624 C CA . GLU A 1 81 ? -0.523 12.134 23.865 1.00 86.50 81 GLU A CA 1
ATOM 625 C C . GLU A 1 81 ? -1.237 11.085 22.992 1.00 86.50 81 GLU A C 1
ATOM 627 O O . GLU A 1 81 ? -1.688 10.056 23.490 1.00 86.50 81 GLU A O 1
ATOM 632 N N . GLY A 1 82 ? -1.347 11.336 21.683 1.00 87.25 82 GLY A N 1
ATOM 633 C CA . GLY A 1 82 ? -2.016 10.453 20.734 1.00 87.25 82 GLY A CA 1
ATOM 634 C C . GLY A 1 82 ? -1.056 9.624 19.883 1.00 87.25 82 GLY A C 1
ATOM 635 O O . GLY A 1 82 ? 0.143 9.897 19.792 1.00 87.25 82 GLY A O 1
ATOM 636 N N . ALA A 1 83 ? -1.623 8.644 19.184 1.00 90.00 83 ALA A N 1
ATOM 637 C CA . ALA A 1 83 ? -0.951 7.879 18.141 1.00 90.00 83 ALA A CA 1
ATOM 638 C C . ALA A 1 83 ? -1.743 7.965 16.832 1.00 90.00 83 ALA A C 1
ATOM 640 O O . ALA A 1 83 ? -2.971 8.047 16.839 1.00 90.00 83 ALA A O 1
ATOM 641 N N . VAL A 1 84 ? -1.031 7.942 15.710 1.00 91.12 84 VAL A N 1
ATOM 642 C CA . VAL A 1 84 ? -1.601 7.869 14.363 1.00 91.12 84 VAL A CA 1
ATOM 643 C C . VAL A 1 84 ? -1.207 6.532 13.761 1.00 91.12 84 VAL A C 1
ATOM 645 O O . VAL A 1 84 ? -0.029 6.187 13.761 1.00 91.12 84 VAL A O 1
ATOM 648 N N . PHE A 1 85 ? -2.187 5.824 13.208 1.00 93.00 85 PHE A N 1
ATOM 649 C CA . PHE A 1 85 ? -2.002 4.598 12.440 1.00 93.00 85 PHE A CA 1
ATOM 650 C C . PHE A 1 85 ? -2.499 4.821 11.008 1.00 93.00 85 PHE A C 1
ATOM 652 O O . PHE A 1 85 ? -3.546 5.435 10.802 1.00 93.00 85 PHE A O 1
ATOM 659 N N . THR A 1 86 ? -1.749 4.339 10.019 1.00 92.19 86 THR A N 1
ATOM 660 C CA . THR A 1 86 ? -2.119 4.373 8.600 1.00 92.19 86 THR A CA 1
ATOM 661 C C . THR A 1 86 ? -1.823 3.031 7.949 1.00 92.19 86 THR A C 1
ATOM 663 O O . THR A 1 86 ? -0.867 2.355 8.320 1.00 92.19 86 THR A O 1
ATOM 666 N N . VAL A 1 87 ? -2.639 2.662 6.967 1.00 92.19 87 VAL A N 1
ATOM 667 C CA . VAL A 1 87 ? -2.531 1.408 6.200 1.00 92.19 87 VAL A CA 1
ATOM 668 C C . VAL A 1 87 ? -2.032 1.632 4.772 1.00 92.19 87 VAL A C 1
ATOM 670 O O . VAL A 1 87 ? -1.677 0.682 4.084 1.00 92.19 87 VAL A O 1
ATOM 673 N N . GLY A 1 88 ? -1.980 2.892 4.323 1.00 89.88 88 GLY A N 1
ATOM 674 C CA . GLY A 1 88 ? -1.415 3.253 3.023 1.00 89.88 88 GLY A CA 1
ATOM 675 C C . GLY A 1 88 ? -2.215 2.778 1.803 1.00 89.88 88 GLY A C 1
ATOM 676 O O . GLY A 1 88 ? -1.658 2.750 0.713 1.00 89.88 88 GLY A O 1
ATOM 677 N N . CYS A 1 89 ? -3.492 2.416 1.959 1.00 89.75 89 CYS A N 1
ATOM 678 C CA . CYS A 1 89 ? -4.394 2.052 0.863 1.00 89.75 89 CYS A CA 1
ATOM 679 C C . CYS A 1 89 ? -5.816 2.588 1.102 1.00 89.75 89 CYS A C 1
ATOM 681 O O . CYS A 1 89 ? -6.190 2.899 2.235 1.00 89.75 89 CYS A O 1
ATOM 683 N N . THR A 1 90 ? -6.610 2.707 0.034 1.00 89.69 90 THR A N 1
ATOM 684 C CA . THR A 1 90 ? -8.013 3.158 0.097 1.00 89.69 90 THR A CA 1
ATOM 685 C C . THR A 1 90 ? -8.981 2.037 0.450 1.00 89.69 90 THR A C 1
ATOM 687 O O . THR A 1 90 ? -10.011 2.284 1.071 1.00 89.69 90 THR A O 1
ATOM 690 N N . ASP A 1 91 ? -8.636 0.803 0.090 1.00 91.12 91 ASP A N 1
ATOM 691 C CA . ASP A 1 91 ? -9.594 -0.304 0.059 1.00 91.12 91 ASP A CA 1
ATOM 692 C C . 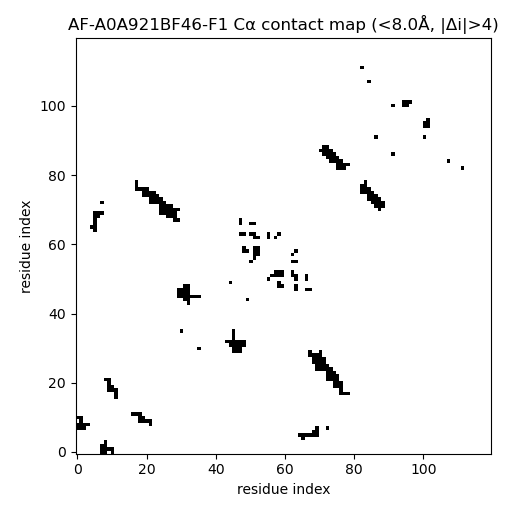ASP A 1 91 ? -9.637 -1.113 1.362 1.00 91.12 91 ASP A C 1
ATOM 694 O O . ASP A 1 91 ? -10.371 -2.092 1.463 1.00 91.12 91 ASP A O 1
ATOM 698 N N . TRP A 1 92 ? -8.894 -0.686 2.391 1.00 93.81 92 TRP A N 1
ATOM 699 C CA . TRP A 1 92 ? -8.810 -1.370 3.688 1.00 93.81 92 TRP A CA 1
ATOM 700 C C . TRP A 1 92 ? -10.181 -1.661 4.306 1.00 93.81 92 TRP A C 1
ATOM 702 O O . TRP A 1 92 ? -10.418 -2.752 4.816 1.00 93.81 92 TRP A O 1
ATOM 712 N N . ALA A 1 93 ? -11.102 -0.695 4.236 1.00 94.06 93 ALA A N 1
ATOM 713 C CA . ALA A 1 93 ? -12.435 -0.832 4.816 1.00 94.06 93 ALA A CA 1
ATOM 714 C C . ALA A 1 93 ? -13.276 -1.926 4.134 1.00 94.06 93 ALA A C 1
ATOM 716 O O . ALA A 1 93 ? -14.103 -2.551 4.793 1.00 94.06 93 ALA A O 1
ATOM 717 N N . TYR A 1 94 ? -13.049 -2.196 2.845 1.00 95.44 94 TYR A N 1
ATOM 718 C CA . TYR A 1 94 ? -13.723 -3.290 2.139 1.00 95.44 94 TYR A CA 1
ATOM 719 C C . TYR A 1 94 ? -13.197 -4.666 2.563 1.00 95.44 94 TYR A C 1
ATOM 721 O O . TYR A 1 94 ? -13.877 -5.665 2.363 1.00 95.44 94 TYR A O 1
ATOM 729 N N . GLY A 1 95 ? -12.009 -4.721 3.169 1.00 94.06 95 GLY A N 1
ATOM 730 C CA . GLY A 1 95 ? -11.397 -5.944 3.679 1.00 94.06 95 GLY A CA 1
ATOM 731 C C . GLY A 1 95 ? -11.786 -6.302 5.113 1.00 94.06 95 GLY A C 1
ATOM 732 O O . GLY A 1 95 ? -11.197 -7.219 5.661 1.00 94.06 95 GLY A O 1
ATOM 733 N N . LEU A 1 96 ? -12.729 -5.607 5.762 1.00 96.38 96 LEU A N 1
ATOM 734 C CA . LEU A 1 96 ? -13.035 -5.836 7.187 1.00 96.38 96 LEU A CA 1
ATOM 735 C C . LEU A 1 96 ? -13.610 -7.227 7.513 1.00 96.38 96 LEU A C 1
ATOM 737 O O . LEU A 1 96 ? -13.601 -7.613 8.684 1.00 96.38 96 LEU A O 1
ATOM 741 N N . ASP A 1 97 ? -14.075 -7.967 6.505 1.00 97.19 97 ASP A N 1
ATOM 742 C CA . ASP A 1 97 ? -14.495 -9.366 6.642 1.00 97.19 97 ASP A CA 1
ATOM 743 C C . ASP A 1 97 ? -13.303 -10.344 6.681 1.00 97.19 97 ASP A C 1
ATOM 745 O O . ASP A 1 97 ? -13.456 -11.487 7.115 1.00 97.19 97 ASP A O 1
ATOM 749 N N . ASP A 1 98 ? -12.107 -9.906 6.270 1.00 97.12 98 ASP A N 1
ATOM 750 C CA . ASP A 1 98 ? -10.875 -10.677 6.426 1.00 97.12 98 ASP A CA 1
ATOM 751 C C . ASP A 1 98 ? -10.444 -10.710 7.912 1.00 97.12 98 ASP A C 1
ATOM 753 O O . ASP A 1 98 ? -10.395 -9.658 8.571 1.00 97.12 98 ASP A O 1
ATOM 757 N N . PRO A 1 99 ? -10.120 -11.893 8.476 1.00 97.75 99 PRO A N 1
ATOM 758 C CA . PRO A 1 99 ? -9.775 -12.021 9.891 1.00 97.75 99 PRO A CA 1
ATOM 759 C C . PRO A 1 99 ? -8.577 -11.175 10.334 1.00 97.75 99 PRO A C 1
ATOM 761 O O . PRO A 1 99 ? -8.603 -10.625 11.441 1.00 97.75 99 PRO A O 1
ATOM 764 N N . ASP A 1 100 ? -7.544 -11.046 9.501 1.00 95.31 100 ASP A N 1
ATOM 765 C CA . ASP A 1 100 ? -6.326 -10.318 9.854 1.00 95.31 100 ASP A CA 1
ATOM 766 C C . ASP A 1 100 ? -6.586 -8.809 9.830 1.00 95.31 100 ASP A C 1
ATOM 768 O O . ASP A 1 100 ? -6.269 -8.099 10.792 1.00 95.31 100 ASP A O 1
ATOM 772 N N . VAL A 1 101 ? -7.261 -8.318 8.786 1.00 95.56 101 VAL A N 1
ATOM 773 C CA . VAL A 1 101 ? -7.662 -6.906 8.655 1.00 95.56 101 VAL A CA 1
ATOM 774 C C . VAL A 1 101 ? -8.569 -6.482 9.816 1.00 95.56 101 VAL A C 1
ATOM 776 O O . VAL A 1 101 ? -8.353 -5.433 10.441 1.00 95.56 101 VAL A O 1
ATOM 779 N N . SER A 1 102 ? -9.559 -7.313 10.157 1.00 97.31 102 SER A N 1
ATOM 780 C CA . SER A 1 102 ? -10.473 -7.083 11.281 1.00 97.31 102 SER A CA 1
ATOM 781 C C . SER A 1 102 ? -9.737 -7.050 12.622 1.00 97.31 102 SER A C 1
ATOM 783 O O . SER A 1 102 ? -9.974 -6.168 13.455 1.00 97.31 102 SER A O 1
ATOM 785 N N . THR A 1 103 ? -8.797 -7.977 12.826 1.00 97.50 103 THR A N 1
ATOM 786 C CA . THR A 1 103 ? -8.002 -8.079 14.057 1.00 97.50 103 THR A CA 1
ATOM 787 C C . THR A 1 103 ? -7.109 -6.857 14.243 1.00 97.50 103 THR A C 1
ATOM 789 O O . THR A 1 103 ? -7.129 -6.237 15.308 1.00 97.50 103 THR A O 1
ATOM 792 N N . ILE A 1 104 ? -6.382 -6.448 13.200 1.00 95.75 104 ILE A N 1
ATOM 793 C CA . ILE A 1 104 ? -5.533 -5.249 13.229 1.00 95.75 104 ILE A CA 1
ATOM 794 C C . ILE A 1 104 ? -6.378 -4.010 13.541 1.00 95.75 104 ILE A C 1
ATOM 796 O O . ILE A 1 104 ? -6.040 -3.239 14.442 1.00 95.75 104 ILE A O 1
ATOM 800 N N . THR A 1 105 ? -7.514 -3.851 12.860 1.00 96.12 105 THR A N 1
ATOM 801 C CA . THR A 1 105 ? -8.418 -2.711 13.069 1.00 96.12 105 THR A CA 1
ATOM 802 C C . THR A 1 105 ? -8.942 -2.671 14.507 1.00 96.12 105 THR A C 1
ATOM 804 O O . THR A 1 105 ? -8.909 -1.623 15.157 1.00 96.12 105 THR A O 1
ATOM 807 N N . ARG A 1 106 ? -9.363 -3.817 15.056 1.00 96.69 106 ARG A N 1
ATOM 808 C CA . ARG A 1 106 ? -9.825 -3.928 16.446 1.00 96.69 106 ARG A CA 1
ATOM 809 C C . ARG A 1 106 ? -8.734 -3.551 17.446 1.00 96.69 106 ARG A C 1
ATOM 811 O O . ARG A 1 106 ? -9.017 -2.798 18.375 1.00 96.69 106 ARG A O 1
ATOM 818 N N . ASN A 1 107 ? -7.505 -4.023 17.240 1.00 95.50 107 ASN A N 1
ATOM 819 C CA . ASN A 1 107 ? -6.374 -3.733 18.123 1.00 95.50 107 ASN A CA 1
ATOM 820 C C . ASN A 1 107 ? -6.071 -2.229 18.179 1.00 95.50 107 ASN A C 1
ATOM 822 O O . ASN A 1 107 ? -5.864 -1.676 19.261 1.00 95.50 107 ASN A O 1
ATOM 826 N N . VAL A 1 108 ? -6.091 -1.555 17.024 1.00 93.94 108 VAL A N 1
ATOM 827 C CA . VAL A 1 108 ? -5.897 -0.099 16.942 1.00 93.94 108 VAL A CA 1
ATOM 828 C C . VAL A 1 108 ? -6.998 0.628 17.716 1.00 93.94 108 VAL A C 1
ATOM 830 O O . VAL A 1 108 ? -6.694 1.450 18.580 1.00 93.94 108 VAL A O 1
ATOM 833 N N . LEU A 1 109 ? -8.267 0.277 17.484 1.00 94.06 109 LEU A N 1
ATOM 834 C CA . LEU A 1 109 ? -9.404 0.910 18.161 1.00 94.06 109 LEU A CA 1
ATOM 835 C C . LEU A 1 109 ? -9.389 0.699 19.680 1.00 94.06 109 LEU A C 1
ATOM 837 O O . LEU A 1 109 ? -9.677 1.632 20.428 1.00 94.06 109 LEU A O 1
ATOM 841 N N . GLN A 1 110 ? -9.056 -0.506 20.147 1.00 93.75 110 GLN A N 1
ATOM 842 C CA . GLN A 1 110 ? -8.959 -0.813 21.576 1.00 93.75 110 GLN A CA 1
ATOM 843 C C . GLN A 1 110 ? -7.843 -0.012 22.246 1.00 93.75 110 GLN A C 1
ATOM 845 O O . GLN A 1 110 ? -8.047 0.565 23.315 1.00 93.75 110 GLN A O 1
ATOM 850 N N . ARG A 1 111 ? -6.678 0.081 21.596 1.00 87.38 111 ARG A N 1
ATOM 851 C CA . ARG A 1 111 ? -5.551 0.865 22.103 1.00 87.38 111 ARG A CA 1
ATOM 852 C C . ARG A 1 111 ? -5.887 2.353 22.199 1.00 87.38 111 ARG A C 1
ATOM 854 O O . ARG A 1 111 ? -5.474 2.991 23.159 1.00 87.38 111 ARG A O 1
ATOM 861 N N . SER A 1 112 ? -6.656 2.892 21.252 1.00 81.25 112 SER A N 1
ATOM 862 C CA . SER A 1 112 ? -7.107 4.289 21.288 1.00 81.25 112 SER A CA 1
ATOM 863 C C . SER A 1 112 ? -8.135 4.573 22.389 1.00 81.25 112 SER A C 1
ATOM 865 O O . SER A 1 112 ? -8.191 5.695 22.881 1.00 81.25 112 SER A O 1
ATOM 867 N N . GLN A 1 113 ? -8.935 3.582 22.790 1.00 76.06 113 GLN A N 1
ATOM 868 C CA . GLN A 1 113 ? -9.937 3.724 23.856 1.00 76.06 113 GLN A CA 1
ATOM 869 C C . GLN A 1 113 ? -9.344 3.586 25.264 1.00 76.06 113 GLN A C 1
ATOM 871 O O . GLN A 1 113 ? -9.885 4.142 26.215 1.00 76.06 113 GLN A O 1
ATOM 876 N N . ALA A 1 114 ? -8.225 2.872 25.410 1.00 60.66 114 ALA A N 1
ATOM 877 C CA . ALA A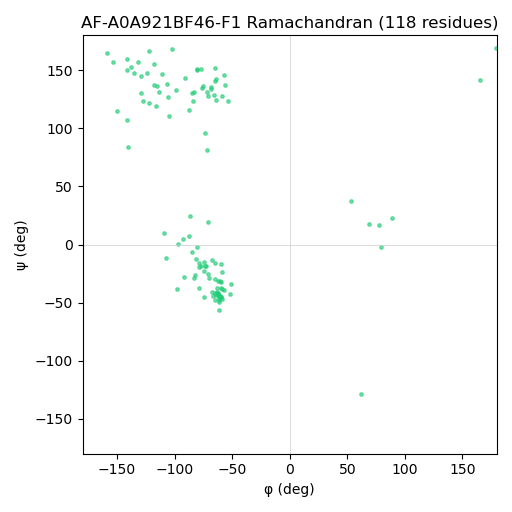 1 114 ? -7.563 2.670 26.699 1.00 60.66 114 ALA A CA 1
ATOM 878 C C . ALA A 1 114 ? -6.944 3.956 27.290 1.00 60.66 114 ALA A C 1
ATOM 880 O O . ALA A 1 114 ? -6.597 3.983 28.469 1.00 60.66 114 ALA A O 1
ATOM 881 N N . THR A 1 115 ? -6.822 5.031 26.506 1.00 54.53 115 THR A N 1
ATOM 882 C CA . THR A 1 115 ? -6.155 6.280 26.910 1.00 54.53 115 THR A CA 1
ATOM 883 C C . THR A 1 115 ? -7.075 7.272 27.638 1.00 54.53 115 THR A C 1
ATOM 885 O O . THR A 1 115 ? -6.821 8.474 27.623 1.00 54.53 115 THR A O 1
ATOM 888 N N . THR A 1 116 ? -8.163 6.835 28.285 1.00 47.91 116 THR A N 1
ATOM 889 C CA . THR A 1 116 ? -9.023 7.758 29.049 1.00 47.91 116 THR A CA 1
ATOM 890 C C . THR A 1 116 ? -9.725 7.111 30.250 1.00 47.91 116 THR A C 1
ATOM 892 O O . THR A 1 116 ? -10.676 6.353 30.078 1.00 47.91 116 THR A O 1
ATOM 895 N N . PRO A 1 117 ? -9.392 7.555 31.473 1.00 43.88 117 PRO A N 1
ATOM 896 C CA . PRO A 1 117 ? -10.387 7.986 32.440 1.00 43.88 117 PRO A CA 1
ATOM 897 C C . PRO A 1 1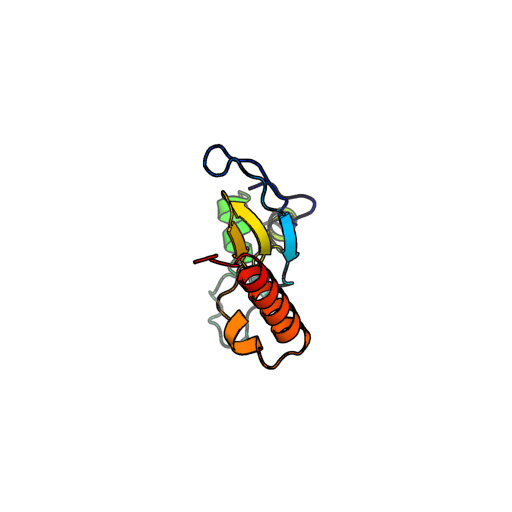17 ? -10.360 9.518 32.502 1.00 43.88 117 PRO A C 1
ATOM 899 O O . PRO A 1 117 ? -9.405 10.112 33.000 1.00 43.88 117 PRO A O 1
ATOM 902 N N . ILE A 1 118 ? -11.415 10.172 32.009 1.00 52.53 118 ILE A N 1
ATOM 903 C CA . ILE A 1 118 ? -11.726 11.543 32.425 1.00 52.53 118 ILE A CA 1
ATOM 904 C C . ILE A 1 118 ? -12.285 11.388 33.838 1.00 52.53 118 ILE A C 1
ATOM 906 O O . ILE A 1 118 ? -13.451 11.035 34.008 1.00 52.53 118 ILE A O 1
ATOM 910 N N . ASN A 1 119 ? -11.435 11.560 34.850 1.00 42.41 119 ASN A N 1
ATOM 911 C CA . ASN A 1 119 ? -11.921 11.743 36.211 1.00 42.41 119 ASN A CA 1
ATOM 912 C C . ASN A 1 119 ? -12.713 13.056 36.259 1.00 42.41 119 ASN A C 1
ATOM 914 O O . ASN A 1 119 ? -12.199 14.103 35.859 1.00 42.41 119 ASN A O 1
ATOM 918 N N . GLN A 1 120 ? -13.968 12.940 36.702 1.00 41.06 120 GLN A N 1
ATOM 919 C CA . GLN A 1 120 ? -14.813 14.047 37.153 1.00 41.06 120 GLN A CA 1
ATOM 920 C C . GLN A 1 120 ? -14.288 14.637 38.461 1.00 41.06 120 GLN A C 1
ATOM 922 O O . GLN A 1 120 ? -13.699 13.867 39.256 1.00 41.06 120 GLN A O 1
#

Solvent-accessible surface area (backbone atoms only — not comparable to full-atom values): 7204 Å² total; per-residue (Å²): 138,48,65,58,96,27,34,74,46,72,61,74,39,94,94,40,77,63,62,49,47,75,78,46,62,45,94,45,54,63,42,40,52,90,69,55,63,86,87,54,63,88,86,60,71,20,57,30,43,53,47,8,30,73,75,59,74,36,74,40,73,69,34,31,56,51,61,43,47,47,71,19,44,24,32,37,37,75,57,89,97,46,73,49,79,48,61,48,67,88,62,60,76,80,38,50,85,42,71,66,55,35,48,53,52,49,51,55,54,52,61,66,59,70,78,63,82,85,79,128

Sequence (120 aa):
MSLQDGVPIATKSAAFPQPIEVLGTAPARLWETRDLPHQLHESYVGELNWVAERIGGGDTSQNRSRFEHGYAVMGTFNRGEGAVFTVGCTDWAYGLDDPDVSTITRNVLQRSQATTPINQ

pLDDT: mean 86.14, std 12.2, range [41.06, 97.75]

Radius of gyration: 18.79 Å; Cα contacts (8 Å, |Δi|>4): 156; chains: 1; bounding box: 32×30×64 Å

Mean predicted aligned error: 7.09 Å

Secondary structure (DSSP, 8-state):
-EEETTEEE---BTTB-SPPEE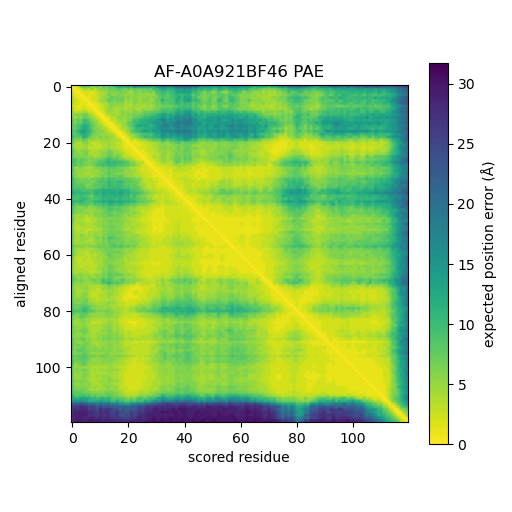EEE----PPPGGG--TTS-TT---HHHHHHHHHHSS--HHHHHHTSS-SSEEEEEEETTEEEEE-S-SGGGGGTTSHHHHHHHHHHHHHHHTT-----

Foldseek 3Di:
DDDDQLEDDFDADPVHNWTKDWPDFDQDFWDALVRDDPPDDNPDGIVLQVCCVPVVVHSDPVSSSSNGTHQWTWIKTDDVLDIDTGGNDDCLVVCCVPPVSVVVVVVNVVVRVVSDDPDD